Protein AF-G0J786-F1 (afdb_monomer)

Structure (mmCIF, N/CA/C/O backbone):
data_AF-G0J786-F1
#
_entry.id   AF-G0J786-F1
#
loop_
_atom_site.group_PDB
_atom_site.id
_atom_site.type_symbol
_atom_site.label_atom_id
_atom_site.label_alt_id
_atom_site.label_comp_id
_atom_site.label_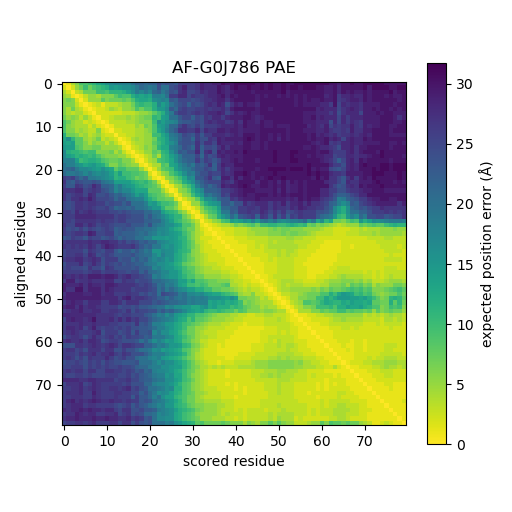asym_id
_atom_site.label_entity_id
_atom_site.label_seq_id
_atom_site.pdbx_PDB_ins_code
_atom_site.Cartn_x
_atom_site.Cartn_y
_atom_site.Cartn_z
_atom_site.occupancy
_atom_site.B_iso_or_equiv
_atom_site.auth_seq_id
_atom_site.auth_comp_id
_atom_site.auth_asym_id
_atom_site.auth_atom_id
_atom_site.pdbx_PDB_model_num
ATOM 1 N N . MET A 1 1 ? 57.863 -29.405 -42.582 1.00 58.69 1 MET A N 1
ATOM 2 C CA . MET A 1 1 ? 56.654 -28.669 -43.023 1.00 58.69 1 MET A CA 1
ATOM 3 C C . MET A 1 1 ? 55.515 -28.710 -41.986 1.00 58.69 1 MET A C 1
ATOM 5 O O . MET A 1 1 ? 54.362 -28.631 -42.373 1.00 58.69 1 MET A O 1
ATOM 9 N N . CYS A 1 2 ? 55.800 -28.765 -40.672 1.00 54.44 2 CYS A N 1
ATOM 10 C CA . CYS A 1 2 ? 54.745 -28.797 -39.637 1.00 54.44 2 CYS A CA 1
ATOM 11 C C . CYS A 1 2 ? 54.757 -27.589 -38.683 1.00 54.44 2 CYS A C 1
ATOM 13 O O . CYS A 1 2 ? 53.844 -27.459 -37.882 1.00 54.44 2 CYS A O 1
ATOM 15 N N . CYS A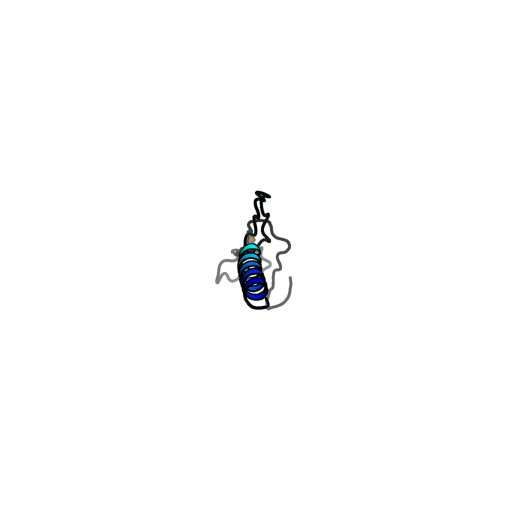 1 3 ? 55.758 -26.701 -38.755 1.00 53.66 3 CYS A N 1
ATOM 16 C CA . CYS A 1 3 ? 55.904 -25.600 -37.791 1.00 53.66 3 CYS A CA 1
ATOM 17 C C . CYS A 1 3 ? 55.177 -24.312 -38.238 1.00 53.66 3 CYS A C 1
ATOM 19 O O . CYS A 1 3 ? 54.459 -23.705 -37.453 1.00 53.66 3 CYS A O 1
ATOM 21 N N . GLU A 1 4 ? 55.256 -23.937 -39.523 1.00 55.97 4 GLU A N 1
ATOM 22 C CA . GLU A 1 4 ? 54.607 -22.714 -40.036 1.00 55.97 4 GLU A CA 1
ATOM 23 C C . GLU A 1 4 ? 53.075 -22.802 -40.083 1.00 55.97 4 GLU A C 1
ATOM 25 O O . GLU A 1 4 ? 52.393 -21.807 -39.841 1.00 55.97 4 GLU A O 1
ATOM 30 N N . SER A 1 5 ? 52.522 -23.990 -40.369 1.00 52.69 5 SER A N 1
ATOM 31 C CA . SER A 1 5 ? 51.067 -24.188 -40.422 1.00 52.69 5 SER A CA 1
ATOM 32 C C . SER A 1 5 ? 50.442 -24.042 -39.034 1.00 52.69 5 SER A C 1
ATOM 34 O O . SER A 1 5 ? 49.444 -23.344 -38.885 1.00 52.69 5 SER A O 1
ATOM 36 N N . VAL A 1 6 ? 51.069 -24.609 -37.998 1.00 60.72 6 VAL A N 1
ATOM 37 C CA . VAL A 1 6 ? 50.588 -24.498 -36.613 1.00 60.72 6 VAL A CA 1
ATOM 38 C C . VAL A 1 6 ? 50.706 -23.056 -36.120 1.00 60.72 6 VAL A C 1
ATOM 40 O O . VAL A 1 6 ? 49.763 -22.553 -35.523 1.00 60.72 6 VAL A O 1
ATOM 43 N N . LEU A 1 7 ? 51.791 -22.347 -36.456 1.00 57.56 7 LEU A N 1
ATOM 44 C CA . LEU A 1 7 ? 51.968 -20.941 -36.079 1.00 57.56 7 LEU A CA 1
ATOM 45 C C . LEU A 1 7 ? 50.923 -20.024 -36.740 1.00 57.56 7 LEU A C 1
ATOM 47 O O . LEU A 1 7 ? 50.356 -19.168 -36.067 1.00 57.56 7 LEU A O 1
ATOM 51 N N . LYS A 1 8 ? 50.586 -20.247 -38.020 1.00 61.50 8 LYS A N 1
ATOM 52 C CA . LYS A 1 8 ? 49.489 -19.529 -38.697 1.00 61.50 8 LYS A CA 1
ATOM 53 C C . LYS A 1 8 ? 48.123 -19.830 -38.087 1.00 61.50 8 LYS A C 1
ATOM 55 O O . LYS A 1 8 ? 47.343 -18.904 -37.912 1.00 61.50 8 LYS A O 1
ATOM 60 N N . HIS A 1 9 ? 47.835 -21.088 -37.754 1.00 59.34 9 HIS A N 1
ATOM 61 C CA . HIS A 1 9 ? 46.549 -21.464 -37.162 1.00 59.34 9 HIS A CA 1
ATOM 62 C C . HIS A 1 9 ? 46.410 -20.965 -35.722 1.00 59.34 9 HIS A C 1
ATOM 64 O O . HIS A 1 9 ? 45.324 -20.538 -35.360 1.00 59.34 9 HIS A O 1
ATOM 70 N N . VAL A 1 10 ? 47.493 -20.939 -34.934 1.00 62.09 10 VAL A N 1
ATOM 71 C CA . VAL A 1 10 ? 47.518 -20.370 -33.573 1.00 62.09 10 VAL A CA 1
ATOM 72 C C . VAL A 1 10 ? 47.334 -18.849 -33.608 1.00 62.09 10 VAL A C 1
ATOM 74 O O . VAL A 1 10 ? 46.555 -18.324 -32.817 1.00 62.09 10 VAL A O 1
ATOM 77 N N . LEU A 1 11 ? 47.969 -18.152 -34.559 1.00 60.66 11 LEU A N 1
ATOM 78 C CA . LEU A 1 11 ? 47.785 -16.707 -34.758 1.00 60.66 11 LEU A CA 1
ATOM 79 C C . LEU A 1 11 ? 46.391 -16.362 -35.316 1.00 60.66 11 LEU A C 1
ATOM 81 O O . LEU A 1 11 ? 45.805 -15.353 -34.927 1.00 60.66 11 LEU A O 1
ATOM 85 N N . LEU A 1 12 ? 45.831 -17.214 -36.184 1.00 59.25 12 LEU A N 1
ATOM 86 C CA . LEU A 1 12 ? 44.449 -17.096 -36.664 1.00 59.25 12 LEU A CA 1
ATOM 87 C C . LEU A 1 12 ? 43.450 -17.343 -35.528 1.00 59.25 12 LEU A C 1
ATOM 89 O O . LEU A 1 12 ? 42.519 -16.563 -35.377 1.00 59.25 12 LEU A O 1
ATOM 93 N N . PHE A 1 13 ? 43.661 -18.357 -34.684 1.00 60.81 13 PHE A N 1
ATOM 94 C CA . PHE A 1 13 ? 42.795 -18.633 -33.533 1.00 60.81 13 PHE A CA 1
ATOM 95 C C . PHE A 1 13 ? 42.855 -17.521 -32.483 1.00 60.81 13 PHE A C 1
ATOM 97 O O . PHE A 1 13 ? 41.813 -17.141 -31.953 1.00 60.81 13 PHE A O 1
ATOM 104 N N . SER A 1 14 ? 44.039 -16.955 -32.208 1.00 62.28 14 SER A N 1
ATOM 105 C CA . SER A 1 14 ? 44.152 -15.810 -31.299 1.00 62.28 14 SER A CA 1
ATOM 106 C C . SER A 1 14 ? 43.448 -14.579 -31.863 1.00 62.28 14 SER A C 1
ATOM 108 O O . SER A 1 14 ? 42.741 -13.908 -31.125 1.00 62.28 14 SER A O 1
ATOM 110 N N . ALA A 1 15 ? 43.565 -14.311 -33.169 1.00 59.84 15 ALA A N 1
ATOM 111 C CA . ALA A 1 15 ? 42.860 -13.201 -33.811 1.00 59.84 15 ALA A CA 1
ATOM 112 C C . ALA A 1 15 ? 41.332 -13.398 -33.815 1.00 59.84 15 ALA A C 1
ATOM 114 O O . ALA A 1 15 ? 40.597 -12.445 -33.574 1.00 59.84 15 ALA A O 1
ATOM 115 N N . ILE A 1 16 ? 40.850 -14.630 -34.015 1.00 60.75 16 ILE A N 1
ATOM 116 C CA . ILE A 1 16 ? 39.417 -14.968 -33.984 1.00 60.75 16 ILE A CA 1
ATOM 117 C C . ILE A 1 16 ? 38.845 -14.841 -32.560 1.00 60.75 16 ILE A C 1
ATOM 119 O O . ILE A 1 16 ? 37.724 -14.367 -32.407 1.00 60.75 16 ILE A O 1
ATOM 123 N N . LEU A 1 17 ? 39.623 -15.169 -31.519 1.00 55.88 17 LEU A N 1
ATOM 124 C CA . LEU A 1 17 ? 39.216 -15.008 -30.115 1.00 55.88 17 LEU A CA 1
ATOM 125 C C . LEU A 1 17 ? 39.072 -13.527 -29.701 1.00 55.88 17 LEU A C 1
ATOM 127 O O . LEU A 1 17 ? 38.225 -13.207 -28.8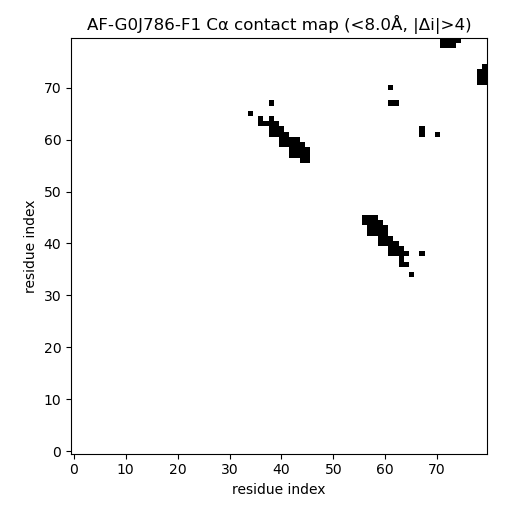70 1.00 55.88 17 LEU A O 1
ATOM 131 N N . PHE A 1 18 ? 39.858 -12.624 -30.300 1.00 57.06 18 PHE A N 1
ATOM 132 C CA . PHE A 1 18 ? 39.743 -11.173 -30.084 1.00 57.06 18 PHE A CA 1
ATOM 133 C C . PHE A 1 18 ? 38.581 -10.528 -30.862 1.00 57.06 18 PHE A C 1
ATOM 135 O O . PHE A 1 18 ? 38.088 -9.484 -30.446 1.00 57.06 18 PHE A O 1
ATOM 142 N N . ILE A 1 19 ? 38.123 -11.133 -31.964 1.00 58.88 19 ILE A N 1
ATOM 143 C CA . ILE A 1 19 ? 37.098 -10.549 -32.854 1.00 58.88 19 ILE A CA 1
ATOM 144 C C . ILE A 1 19 ? 35.660 -10.825 -32.376 1.00 58.88 19 ILE A C 1
ATOM 146 O O . ILE A 1 19 ? 34.730 -10.150 -32.806 1.00 58.88 19 ILE A O 1
ATOM 150 N N . SER A 1 20 ? 35.447 -11.746 -31.435 1.00 58.50 20 SER A N 1
ATOM 151 C CA . SER A 1 20 ? 34.114 -12.033 -30.874 1.00 58.50 20 SER A CA 1
ATOM 152 C C . SER A 1 20 ? 33.661 -11.106 -29.732 1.00 58.50 20 SER A C 1
ATOM 154 O O . SER A 1 20 ? 32.589 -11.325 -29.175 1.00 58.50 20 SER A O 1
ATOM 156 N N . ILE A 1 21 ? 34.420 -10.059 -29.390 1.00 63.72 21 ILE A N 1
ATOM 157 C CA . ILE A 1 21 ? 33.954 -8.978 -28.502 1.00 63.72 21 ILE A CA 1
ATOM 158 C C . ILE A 1 21 ? 34.056 -7.655 -29.263 1.00 63.72 21 ILE A C 1
ATOM 160 O O . ILE A 1 21 ? 34.909 -6.812 -29.019 1.00 63.72 21 ILE A O 1
ATOM 164 N N . SER A 1 22 ? 33.161 -7.485 -30.227 1.00 61.56 22 SER A N 1
ATOM 165 C CA . SER A 1 22 ? 32.614 -6.166 -30.519 1.00 61.56 22 SER A CA 1
ATOM 166 C C . SER A 1 22 ? 31.123 -6.357 -30.715 1.00 61.56 22 SER A C 1
ATOM 168 O O . SER A 1 22 ? 30.646 -6.700 -31.793 1.00 61.56 22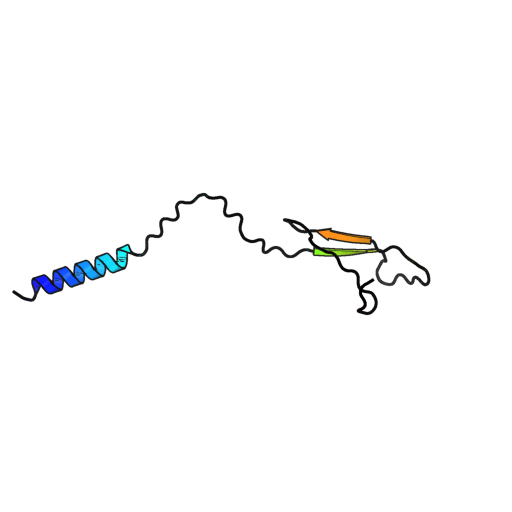 SER A O 1
ATOM 170 N N . CYS A 1 23 ? 30.402 -6.239 -29.607 1.00 61.91 23 CYS A N 1
ATOM 171 C CA . CYS A 1 23 ? 28.965 -6.073 -29.629 1.00 61.91 23 CYS A CA 1
ATOM 172 C C . CYS A 1 23 ? 28.728 -4.623 -30.055 1.00 61.91 23 CYS A C 1
ATOM 174 O O . CYS A 1 23 ? 28.721 -3.724 -29.218 1.00 61.91 23 CYS A O 1
ATOM 176 N N . GLU A 1 24 ? 28.635 -4.367 -31.356 1.00 69.56 24 GLU A N 1
ATOM 177 C CA . GLU A 1 24 ? 28.043 -3.113 -31.810 1.00 69.56 24 GLU A CA 1
ATOM 178 C C . GLU A 1 24 ? 26.530 -3.235 -31.618 1.00 69.56 24 GLU A C 1
ATOM 180 O O . GLU A 1 24 ? 25.801 -3.645 -32.516 1.00 69.56 24 GLU A O 1
ATOM 185 N N . GLU A 1 25 ? 26.056 -2.910 -30.416 1.00 60.22 25 GLU A N 1
ATOM 186 C CA . GLU A 1 25 ? 24.671 -2.481 -30.246 1.00 60.22 25 GLU A CA 1
ATOM 187 C C . GLU A 1 25 ? 24.605 -0.977 -30.515 1.00 60.22 25 GLU A C 1
ATOM 189 O O . GLU A 1 25 ? 24.526 -0.161 -29.600 1.00 60.22 25 GLU A O 1
ATOM 194 N N . ASP A 1 26 ? 24.654 -0.600 -31.794 1.00 67.25 26 ASP A N 1
ATOM 195 C CA . ASP A 1 26 ? 24.085 0.679 -32.219 1.00 67.25 26 ASP A CA 1
ATOM 196 C C . ASP A 1 26 ? 22.588 0.472 -32.433 1.00 67.25 26 ASP A C 1
ATOM 198 O O . ASP A 1 26 ? 22.085 0.242 -33.535 1.00 67.25 26 ASP A O 1
ATOM 202 N N . SER A 1 27 ? 21.869 0.456 -31.319 1.00 59.12 27 SER A N 1
ATOM 203 C CA . SER A 1 27 ? 20.422 0.505 -31.326 1.00 59.12 27 SER A CA 1
ATOM 204 C C . SER A 1 27 ? 20.007 1.597 -30.362 1.00 59.12 27 SER A C 1
ATOM 206 O O . SER A 1 27 ? 19.714 1.359 -29.195 1.00 59.12 27 SER A O 1
ATOM 208 N N . SER A 1 28 ? 19.955 2.828 -30.867 1.00 68.06 28 SER A N 1
ATOM 209 C CA . SER A 1 28 ? 19.167 3.902 -30.257 1.00 68.06 28 SER A CA 1
ATOM 210 C C . SER A 1 28 ? 17.662 3.620 -30.408 1.00 68.06 28 SER A C 1
ATOM 212 O O . SER A 1 28 ? 16.875 4.458 -30.841 1.00 68.06 28 SER A O 1
ATOM 214 N N . VAL A 1 29 ? 17.237 2.410 -30.045 1.00 69.94 29 VAL A N 1
ATOM 215 C CA . VAL A 1 29 ? 15.869 2.159 -29.613 1.00 69.94 29 VAL A CA 1
ATOM 216 C C . VAL A 1 29 ? 15.766 2.832 -28.247 1.00 69.94 29 VAL A C 1
ATOM 218 O O . VAL A 1 29 ? 16.642 2.604 -27.409 1.00 69.94 29 VAL A O 1
ATOM 221 N N . PRO A 1 30 ? 14.758 3.683 -27.983 1.00 62.44 30 PRO A N 1
ATOM 222 C CA . PRO A 1 30 ? 14.492 4.099 -26.619 1.00 62.44 30 PRO A CA 1
ATOM 223 C C . PRO A 1 30 ? 14.234 2.816 -25.840 1.00 62.44 30 PRO A C 1
ATOM 225 O O . PRO A 1 30 ? 13.208 2.162 -26.024 1.00 62.44 30 PRO A O 1
ATOM 228 N N . ILE A 1 31 ? 15.211 2.412 -25.032 1.00 61.75 31 ILE A N 1
ATOM 229 C CA . ILE A 1 31 ? 15.037 1.328 -24.087 1.00 61.75 31 ILE A CA 1
ATOM 230 C C . ILE A 1 31 ? 13.991 1.875 -23.126 1.00 61.75 31 ILE A C 1
ATOM 232 O O . ILE A 1 31 ? 14.307 2.646 -22.221 1.00 61.75 31 ILE A O 1
ATOM 236 N N . VAL A 1 32 ? 12.720 1.554 -23.371 1.00 67.06 32 VAL A N 1
ATOM 237 C CA . VAL A 1 32 ? 11.704 1.616 -22.330 1.00 67.06 32 VAL A CA 1
ATOM 238 C C . VAL A 1 32 ? 12.151 0.542 -21.354 1.00 67.06 32 VAL A C 1
ATOM 240 O O . VAL A 1 32 ? 11.846 -0.638 -21.519 1.00 67.06 32 VAL A O 1
ATOM 243 N N . GLY A 1 33 ? 13.044 0.936 -20.447 1.00 74.44 33 GLY A N 1
ATOM 244 C CA . GLY A 1 33 ? 13.554 0.064 -19.410 1.00 74.44 33 GLY A CA 1
ATOM 245 C C . GLY A 1 33 ? 12.372 -0.482 -18.629 1.00 74.44 33 GLY A C 1
ATOM 246 O O . GLY A 1 33 ? 11.351 0.193 -18.486 1.00 74.44 33 GLY A O 1
ATOM 247 N N . LEU A 1 34 ? 12.504 -1.716 -18.148 1.00 84.31 34 LEU A N 1
ATOM 248 C CA . LEU A 1 34 ? 11.581 -2.221 -17.144 1.00 84.31 34 LEU A CA 1
ATOM 249 C C . LEU A 1 34 ? 11.535 -1.201 -16.002 1.00 84.31 34 LEU A C 1
ATOM 251 O O . LEU A 1 34 ? 12.587 -0.750 -15.548 1.00 84.31 34 LEU A O 1
ATOM 255 N N . ASP A 1 35 ? 10.335 -0.837 -15.567 1.00 90.62 35 ASP A N 1
ATOM 256 C CA . ASP A 1 35 ? 10.189 0.071 -14.440 1.00 90.62 35 ASP A CA 1
ATOM 257 C C . ASP A 1 35 ? 10.720 -0.574 -13.168 1.00 90.62 35 ASP A C 1
ATOM 259 O O . ASP A 1 35 ? 10.430 -1.738 -12.888 1.00 90.62 35 ASP A O 1
ATOM 263 N N . GLN A 1 36 ? 11.541 0.166 -12.437 1.00 92.88 36 GLN A N 1
ATOM 264 C CA . GLN A 1 36 ? 12.181 -0.266 -11.193 1.00 92.88 36 GLN A CA 1
ATOM 265 C C . GLN A 1 36 ? 11.948 0.741 -10.063 1.00 92.88 36 GLN A C 1
ATOM 267 O O . GLN A 1 36 ? 12.516 0.587 -8.979 1.00 92.88 36 GLN A O 1
ATOM 272 N N . THR A 1 37 ? 11.173 1.794 -10.312 1.00 95.06 37 THR A N 1
ATOM 273 C CA . THR A 1 37 ? 10.799 2.736 -9.262 1.00 95.06 37 THR A CA 1
ATOM 274 C C . THR A 1 37 ? 9.677 2.103 -8.454 1.00 95.06 37 THR A C 1
ATOM 276 O O . THR A 1 37 ? 8.750 1.530 -9.012 1.00 95.06 37 THR A O 1
ATOM 279 N N . ASN A 1 38 ? 9.790 2.149 -7.130 1.00 96.19 38 ASN A N 1
ATOM 280 C CA . ASN A 1 38 ? 8.712 1.682 -6.273 1.00 96.19 38 ASN A CA 1
ATOM 281 C C . ASN A 1 38 ? 7.699 2.814 -6.066 1.00 96.19 38 ASN A C 1
ATOM 283 O O . ASN A 1 38 ? 8.125 3.963 -5.889 1.00 96.19 38 ASN A O 1
ATOM 287 N N . PRO A 1 39 ? 6.404 2.488 -5.948 1.00 97.56 39 PRO A N 1
ATOM 288 C CA . PRO A 1 39 ? 5.399 3.467 -5.586 1.00 97.56 39 PRO A CA 1
ATOM 289 C C . PRO A 1 39 ? 5.635 3.980 -4.162 1.00 97.56 39 PRO A C 1
ATOM 291 O O . PRO A 1 39 ? 6.130 3.263 -3.284 1.00 97.56 39 PRO A O 1
ATOM 294 N N . ILE A 1 40 ? 5.240 5.225 -3.924 1.00 97.62 40 ILE A N 1
ATOM 295 C CA . ILE A 1 40 ? 5.254 5.867 -2.608 1.00 97.62 40 ILE A CA 1
ATOM 296 C C . ILE A 1 40 ? 3.807 6.098 -2.179 1.00 97.62 40 ILE A C 1
ATOM 298 O O . ILE A 1 40 ? 2.961 6.439 -3.006 1.00 97.62 40 ILE A O 1
ATOM 302 N N . ILE A 1 41 ? 3.527 5.907 -0.889 1.00 97.50 41 ILE A N 1
ATOM 303 C CA . ILE A 1 41 ? 2.199 6.077 -0.299 1.00 97.50 41 ILE A CA 1
ATOM 304 C C . ILE A 1 41 ? 2.286 6.813 1.039 1.00 97.50 41 ILE A C 1
ATOM 306 O O . ILE A 1 41 ? 3.178 6.537 1.846 1.00 97.50 41 ILE A O 1
ATOM 310 N N . GLU A 1 42 ? 1.343 7.719 1.277 1.00 96.38 42 GLU A N 1
ATOM 311 C CA . GLU A 1 42 ? 1.209 8.473 2.521 1.00 96.38 42 GLU A CA 1
ATOM 312 C C . GLU A 1 42 ? -0.264 8.573 2.944 1.00 96.38 42 GLU A C 1
ATOM 314 O O . GLU A 1 42 ? -1.146 8.811 2.118 1.00 96.38 42 GLU A O 1
ATOM 319 N N . ILE A 1 43 ? -0.529 8.386 4.241 1.00 95.44 43 ILE A N 1
ATOM 320 C CA . ILE A 1 43 ? -1.833 8.673 4.851 1.00 95.44 43 ILE A CA 1
ATOM 321 C C . ILE A 1 43 ? -1.809 10.135 5.295 1.00 95.44 43 ILE A C 1
ATOM 323 O O . ILE A 1 43 ? -1.029 10.496 6.175 1.00 95.44 43 ILE A O 1
ATOM 327 N N . ILE A 1 44 ? -2.658 10.954 4.680 1.00 96.25 44 ILE A N 1
ATOM 328 C CA . ILE A 1 44 ? -2.808 12.381 4.981 1.00 96.25 44 ILE A CA 1
ATOM 329 C C . ILE A 1 44 ? -3.776 12.574 6.154 1.00 96.25 44 ILE A C 1
ATOM 331 O O . ILE A 1 44 ? -3.512 13.383 7.041 1.00 96.25 44 ILE A O 1
ATOM 335 N N . GLU A 1 45 ? -4.862 11.794 6.179 1.00 94.31 45 GLU A N 1
ATOM 336 C CA . GLU A 1 45 ? -5.837 11.761 7.272 1.00 94.31 45 GLU A CA 1
ATOM 337 C C . GLU A 1 45 ? -6.252 10.316 7.598 1.00 94.31 45 GLU A C 1
ATOM 339 O O . GLU A 1 45 ? -6.404 9.505 6.677 1.00 94.31 45 GLU A O 1
ATOM 344 N N . PRO A 1 46 ? -6.470 9.978 8.880 1.00 93.12 46 PRO A N 1
ATOM 345 C CA . PRO A 1 46 ? -6.372 10.854 10.051 1.00 93.12 46 PRO A CA 1
ATOM 346 C C . PRO A 1 46 ? -4.921 11.187 10.418 1.00 93.12 46 PRO A C 1
ATOM 348 O O . PRO A 1 46 ? -3.988 10.449 10.081 1.00 93.12 46 PRO A O 1
ATOM 351 N N . LEU A 1 47 ? -4.724 12.293 11.138 1.00 91.88 47 LEU A N 1
ATOM 352 C CA . LEU A 1 47 ? -3.397 12.622 11.648 1.00 91.88 47 LEU A CA 1
ATOM 353 C C . LEU A 1 47 ? -2.980 11.613 12.720 1.00 91.88 47 LEU A C 1
ATOM 355 O O . LEU A 1 47 ? -3.794 11.022 13.433 1.00 91.88 47 LEU A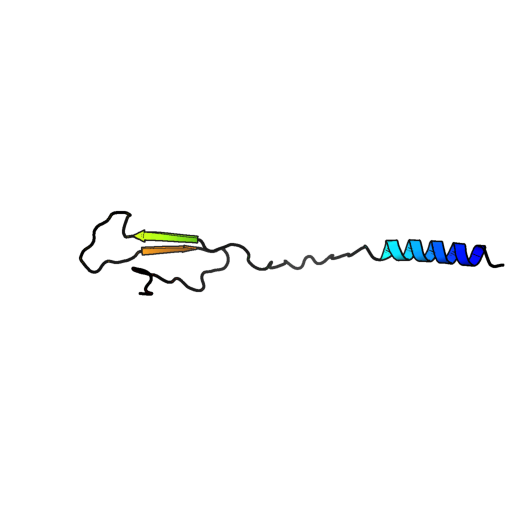 O 1
ATOM 359 N N . LYS A 1 48 ? -1.667 11.433 12.872 1.00 87.69 48 LYS A N 1
ATOM 360 C CA . LYS A 1 48 ? -1.130 10.597 13.943 1.00 87.69 48 LYS A CA 1
ATOM 361 C C . LYS A 1 48 ? -1.684 11.062 15.298 1.00 87.69 48 LYS A C 1
ATOM 363 O O . LYS A 1 48 ? -1.633 12.247 15.605 1.00 87.69 48 LYS A O 1
ATOM 368 N N . GLU A 1 49 ? -2.141 10.099 16.104 1.00 83.88 49 GLU A N 1
ATOM 369 C CA . GLU A 1 49 ? -2.717 10.304 17.448 1.00 83.88 49 GLU A CA 1
ATOM 370 C C . GLU A 1 49 ? -4.088 11.002 17.478 1.00 83.88 49 GLU A C 1
ATOM 372 O O . GLU A 1 49 ? -4.603 11.291 18.560 1.00 83.88 49 GLU A O 1
ATOM 377 N N . GLU A 1 50 ? -4.731 11.204 16.327 1.00 85.31 50 GLU A N 1
ATOM 378 C CA . GLU A 1 50 ? -6.138 11.585 16.281 1.00 85.31 50 GLU A CA 1
ATOM 379 C C . GLU A 1 50 ? -7.009 10.414 16.764 1.00 85.31 50 GLU A C 1
ATOM 381 O O . GLU A 1 50 ? -6.957 9.303 16.234 1.00 85.31 50 GLU A O 1
ATOM 386 N N . ILE A 1 51 ? -7.774 10.647 17.833 1.00 79.00 51 ILE A N 1
ATOM 387 C CA . ILE A 1 51 ? -8.675 9.643 18.401 1.00 79.00 51 ILE A CA 1
ATOM 388 C C . ILE A 1 51 ? -10.056 9.862 17.803 1.00 79.00 51 ILE A C 1
ATOM 390 O O . ILE A 1 51 ? -10.735 10.826 18.159 1.00 79.00 51 ILE A O 1
ATOM 394 N N . THR A 1 52 ? -10.499 8.917 16.979 1.00 81.12 52 THR A N 1
ATOM 395 C CA . THR A 1 52 ? -11.846 8.938 16.408 1.00 81.12 52 THR A CA 1
ATOM 396 C C . THR A 1 52 ? -12.620 7.705 16.852 1.00 81.12 52 THR A C 1
ATOM 398 O O . THR A 1 52 ? -12.181 6.573 16.664 1.00 81.12 52 THR A O 1
ATOM 401 N N . SER A 1 53 ? -13.772 7.921 17.488 1.00 82.75 53 SER A N 1
ATOM 402 C CA . SER A 1 53 ? -14.686 6.858 17.940 1.00 82.75 53 SER A CA 1
ATOM 403 C C . SER A 1 53 ? -15.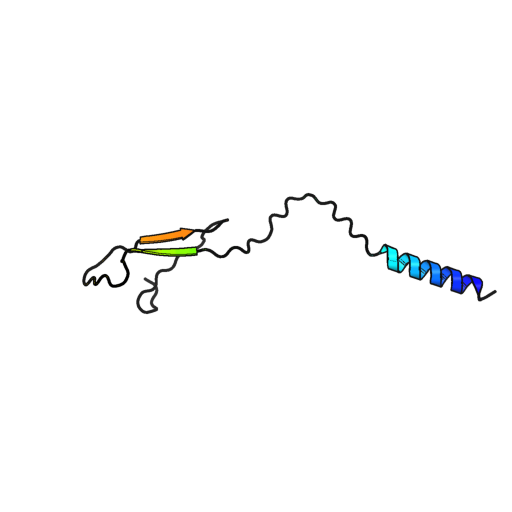878 6.643 17.002 1.00 82.75 53 SER A C 1
ATOM 405 O O . SER A 1 53 ? -16.761 5.841 17.298 1.00 82.75 53 SER A O 1
ATOM 407 N N . GLU A 1 54 ? -15.926 7.388 15.901 1.00 86.44 54 GLU A N 1
ATOM 408 C CA . GLU A 1 54 ? -16.996 7.376 14.905 1.00 86.44 54 GLU A CA 1
ATOM 409 C C . GLU A 1 54 ? -16.447 6.920 13.545 1.00 86.44 54 GLU A C 1
ATOM 411 O O . GLU A 1 54 ? -15.249 6.695 13.388 1.00 86.44 54 GLU A O 1
ATOM 416 N N . THR A 1 55 ? -17.315 6.754 12.547 1.00 89.81 55 THR A N 1
ATOM 417 C CA . THR A 1 55 ? -16.866 6.541 11.164 1.00 89.81 55 THR A CA 1
ATOM 418 C C . THR A 1 55 ? -16.108 7.769 10.673 1.00 89.81 55 THR A C 1
ATOM 420 O O . THR A 1 55 ? -16.619 8.881 10.798 1.00 89.81 55 THR A O 1
ATOM 423 N N . PHE A 1 56 ? -14.934 7.564 10.085 1.00 90.31 56 PHE A N 1
ATOM 424 C CA . PHE A 1 56 ? -14.077 8.632 9.579 1.00 90.31 56 PHE A CA 1
ATOM 425 C C . PHE A 1 56 ? -13.657 8.369 8.136 1.00 90.31 56 PHE A C 1
ATOM 427 O O . PHE A 1 56 ? -13.725 7.239 7.649 1.00 90.31 56 PHE A O 1
ATOM 434 N N . GLU A 1 57 ? -13.254 9.435 7.457 1.00 91.94 57 GLU A N 1
ATOM 435 C CA . GLU A 1 57 ? -12.685 9.370 6.117 1.00 91.94 57 GLU A CA 1
ATOM 436 C C . GLU A 1 57 ? -11.173 9.148 6.212 1.00 91.94 57 GLU A C 1
ATOM 438 O O . GLU A 1 57 ? -10.512 9.684 7.100 1.00 91.94 57 GLU A O 1
ATOM 443 N N . VAL A 1 58 ? -10.634 8.332 5.305 1.00 94.19 58 VAL A N 1
ATOM 444 C CA . VAL A 1 58 ? -9.191 8.118 5.178 1.00 94.19 58 VAL A CA 1
ATOM 445 C C . VAL A 1 58 ? -8.743 8.756 3.878 1.00 94.19 58 VAL A C 1
ATOM 447 O O . VAL A 1 58 ? -9.180 8.340 2.802 1.00 94.19 58 VAL A O 1
ATOM 450 N N . LEU A 1 59 ? -7.851 9.737 3.979 1.00 95.88 59 LEU A N 1
ATOM 451 C CA . LEU A 1 59 ? -7.249 10.382 2.821 1.00 95.88 59 LEU A CA 1
ATOM 452 C C . LEU A 1 59 ? -5.840 9.835 2.608 1.00 95.88 59 LEU A C 1
ATOM 454 O O . LEU A 1 59 ? -4.989 9.921 3.492 1.00 95.88 59 LEU A O 1
ATOM 458 N N . VAL A 1 60 ? -5.597 9.285 1.419 1.00 96.81 60 VAL A N 1
ATOM 459 C CA . VAL A 1 60 ? -4.318 8.686 1.027 1.00 96.81 60 VAL A CA 1
ATOM 460 C C . VAL A 1 60 ? -3.831 9.318 -0.263 1.00 96.81 60 VAL A C 1
ATOM 462 O O . VAL A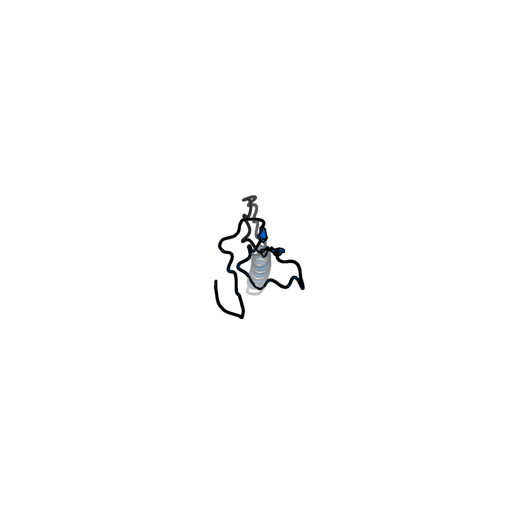 1 60 ? -4.600 9.460 -1.216 1.00 96.81 60 VAL A O 1
ATOM 465 N N . GLU A 1 61 ? -2.541 9.624 -0.318 1.00 97.19 61 GLU A N 1
ATOM 466 C CA . GLU A 1 61 ? -1.856 10.008 -1.546 1.00 97.19 61 GLU A CA 1
ATOM 467 C C . GLU A 1 61 ? -0.874 8.902 -1.946 1.00 97.19 61 GLU A C 1
ATOM 469 O O . GLU A 1 61 ? -0.015 8.497 -1.163 1.00 97.19 61 GLU A O 1
ATOM 474 N N . ALA A 1 62 ? -1.026 8.381 -3.165 1.00 97.94 62 ALA A N 1
ATOM 475 C CA . ALA A 1 62 ? -0.140 7.376 -3.741 1.00 97.94 62 ALA A CA 1
ATOM 476 C C . ALA A 1 62 ? 0.392 7.875 -5.085 1.00 97.94 62 ALA A C 1
ATOM 478 O O . ALA A 1 62 ? -0.368 8.406 -5.899 1.00 97.94 62 ALA A O 1
ATOM 479 N N . SER A 1 63 ? 1.690 7.704 -5.323 1.00 97.50 63 SER A N 1
ATOM 480 C CA . SER A 1 63 ? 2.346 8.178 -6.542 1.00 97.50 63 SER A CA 1
ATOM 481 C C . SER A 1 63 ? 3.418 7.213 -7.031 1.00 97.50 63 SER A C 1
ATOM 483 O O . SER A 1 63 ? 4.058 6.515 -6.244 1.00 97.50 63 SER A O 1
ATOM 485 N N . ASP A 1 64 ? 3.582 7.183 -8.349 1.00 97.94 64 ASP A N 1
ATOM 486 C CA . ASP A 1 64 ? 4.563 6.386 -9.079 1.00 97.94 64 ASP A CA 1
ATOM 487 C C . ASP A 1 64 ? 4.851 7.063 -10.437 1.00 97.94 64 ASP A C 1
ATOM 489 O O . ASP A 1 64 ? 4.067 7.906 -10.890 1.00 97.94 64 ASP A O 1
ATOM 493 N N . ASN A 1 65 ? 5.981 6.756 -11.076 1.00 95.69 65 ASN A N 1
ATOM 494 C CA . ASN A 1 65 ? 6.399 7.339 -12.358 1.00 95.69 65 ASN A CA 1
ATOM 495 C C . ASN A 1 65 ? 5.654 6.765 -13.571 1.00 95.69 65 ASN A C 1
ATOM 497 O O . ASN A 1 65 ? 5.560 7.465 -14.584 1.00 95.69 65 ASN A O 1
ATOM 501 N N . ILE A 1 66 ? 5.159 5.527 -13.508 1.00 94.38 66 ILE A N 1
ATOM 502 C CA . ILE A 1 66 ? 4.351 4.925 -14.579 1.00 94.38 66 ILE A CA 1
ATOM 503 C C . ILE A 1 66 ? 2.890 4.854 -14.164 1.00 94.38 66 ILE A C 1
ATOM 505 O O . ILE A 1 66 ? 2.010 5.203 -14.959 1.00 94.38 66 ILE A O 1
ATOM 509 N N . GLY A 1 67 ? 2.619 4.435 -12.931 1.00 93.19 67 GLY A N 1
ATOM 510 C CA . GLY A 1 67 ? 1.260 4.415 -12.413 1.00 93.19 67 GLY A CA 1
ATOM 511 C C . GLY A 1 67 ? 1.055 3.469 -11.242 1.00 93.19 67 GLY A C 1
ATOM 512 O O . GLY A 1 67 ? 1.902 2.658 -10.893 1.00 93.19 67 GLY A O 1
ATOM 513 N N . ILE A 1 68 ? -0.131 3.571 -10.648 1.00 97.00 68 ILE A N 1
ATOM 514 C CA . ILE A 1 68 ? -0.544 2.760 -9.505 1.00 97.00 68 ILE A CA 1
ATOM 515 C C . ILE A 1 68 ? -1.594 1.754 -9.965 1.00 97.00 68 ILE A C 1
ATOM 517 O O . ILE A 1 68 ? -2.643 2.137 -10.480 1.00 97.00 68 ILE A O 1
ATOM 521 N N . GLU A 1 69 ? -1.328 0.465 -9.758 1.00 96.62 69 GLU A N 1
ATOM 522 C CA . GLU A 1 69 ? -2.289 -0.600 -10.068 1.00 96.62 69 GLU A CA 1
ATOM 523 C C . GLU A 1 69 ? -3.353 -0.748 -8.972 1.00 96.62 69 GLU A C 1
ATOM 525 O O . GLU A 1 69 ? -4.538 -0.914 -9.266 1.00 96.62 69 GLU A O 1
ATOM 530 N N . LYS A 1 70 ? -2.940 -0.691 -7.699 1.00 96.50 70 LYS A N 1
ATOM 531 C CA . LYS A 1 70 ? -3.817 -0.932 -6.552 1.00 96.50 70 LYS A CA 1
ATOM 532 C C . LYS A 1 70 ? -3.330 -0.208 -5.300 1.00 96.50 70 LYS A C 1
ATOM 534 O O . LYS A 1 70 ? -2.132 -0.149 -5.040 1.00 96.50 70 LYS A O 1
ATOM 539 N N . VAL A 1 71 ? -4.283 0.259 -4.498 1.00 96.56 71 VAL A N 1
ATOM 540 C CA . VAL A 1 71 ? -4.082 0.662 -3.102 1.00 96.56 71 VAL A CA 1
ATOM 541 C C . VAL A 1 71 ? -4.999 -0.197 -2.235 1.00 96.56 7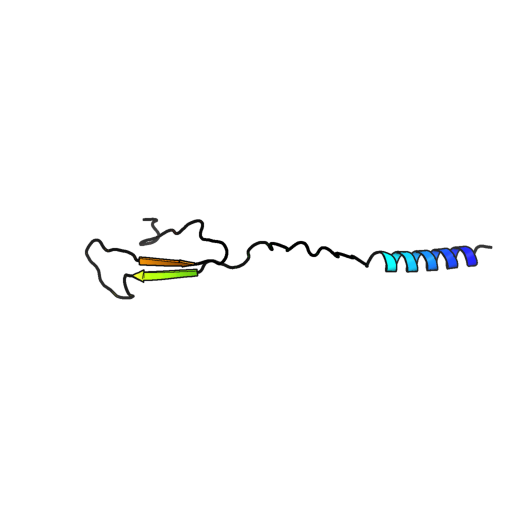1 VAL A C 1
ATOM 543 O O . VAL A 1 71 ? -6.168 -0.388 -2.568 1.00 96.56 71 VAL A O 1
ATOM 546 N N . GLU A 1 72 ? -4.462 -0.743 -1.148 1.00 97.12 72 GLU A N 1
ATOM 547 C CA . GLU A 1 72 ? -5.199 -1.536 -0.164 1.00 97.12 72 GLU A CA 1
ATOM 548 C C . GLU A 1 72 ? -5.061 -0.883 1.209 1.00 97.12 72 GLU A C 1
ATOM 550 O O . GLU A 1 72 ? -3.953 -0.571 1.648 1.00 97.12 72 GLU A O 1
ATOM 555 N N . LEU A 1 73 ? -6.188 -0.686 1.886 1.00 95.62 73 LEU A N 1
ATOM 556 C CA . LEU A 1 73 ? -6.235 -0.165 3.244 1.00 95.62 73 LEU A CA 1
ATOM 557 C C . LEU A 1 73 ? -6.445 -1.323 4.212 1.00 95.62 73 LEU A C 1
ATOM 559 O O . LEU A 1 73 ? -7.299 -2.181 3.995 1.00 95.62 73 LEU A O 1
ATOM 563 N N . PHE A 1 74 ? -5.662 -1.339 5.286 1.00 95.88 74 PHE A N 1
ATOM 564 C CA . PHE A 1 74 ? -5.777 -2.340 6.335 1.00 95.88 74 PHE A CA 1
ATOM 565 C C . PHE A 1 74 ? -6.011 -1.665 7.679 1.00 95.88 74 PHE A C 1
ATOM 567 O O . PHE A 1 74 ? -5.260 -0.767 8.061 1.00 95.88 74 PHE A O 1
ATOM 574 N N . LEU A 1 75 ? -7.003 -2.153 8.419 1.00 92.19 75 LEU A N 1
ATOM 575 C CA . LEU A 1 75 ? -7.232 -1.810 9.819 1.00 92.19 75 LEU A CA 1
ATOM 576 C C . LEU A 1 75 ? -7.040 -3.075 10.655 1.00 92.19 75 LEU A C 1
ATOM 578 O O . LEU A 1 75 ? -7.645 -4.102 10.360 1.00 92.19 75 LEU A O 1
ATOM 582 N N . ASP A 1 76 ? -6.152 -3.029 11.649 1.00 94.00 76 ASP A N 1
ATOM 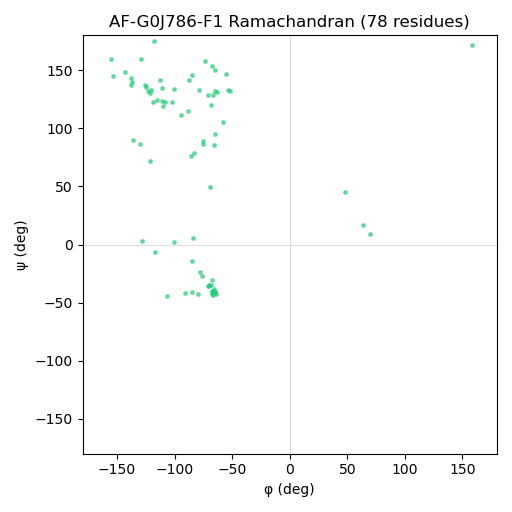583 C CA . ASP A 1 76 ? -5.815 -4.182 12.500 1.00 94.00 76 ASP A CA 1
ATOM 584 C C . ASP A 1 76 ? -5.516 -5.468 11.701 1.00 94.00 76 ASP A C 1
ATOM 586 O O . ASP A 1 76 ? -5.993 -6.562 12.007 1.00 94.00 76 ASP A O 1
ATOM 590 N N . ASN A 1 77 ? -4.723 -5.320 10.632 1.00 96.19 77 ASN A N 1
ATOM 591 C CA . ASN A 1 77 ? -4.342 -6.387 9.699 1.00 96.19 77 ASN A CA 1
ATOM 592 C C . ASN A 1 77 ? -5.505 -7.012 8.900 1.00 96.19 77 ASN A C 1
ATOM 594 O O . ASN A 1 77 ? -5.326 -8.075 8.300 1.00 96.19 77 ASN A O 1
ATOM 598 N N . GLN A 1 78 ? -6.666 -6.358 8.835 1.00 97.50 78 GLN A N 1
ATOM 599 C CA . GLN A 1 78 ? -7.792 -6.755 7.987 1.00 97.50 78 GLN A CA 1
ATOM 600 C C . GLN A 1 78 ? -7.997 -5.756 6.851 1.00 97.50 78 GLN A C 1
ATOM 602 O O . GLN A 1 78 ? -7.969 -4.552 7.081 1.00 97.50 78 GLN A O 1
ATOM 607 N N . LEU A 1 79 ? -8.197 -6.269 5.634 1.00 96.25 79 LEU A N 1
ATOM 608 C CA . LEU A 1 79 ? -8.528 -5.457 4.462 1.00 96.25 79 LEU A CA 1
ATOM 609 C C . LEU A 1 79 ? -9.921 -4.838 4.655 1.00 96.25 79 LEU A C 1
ATOM 611 O O . LEU A 1 79 ? -10.864 -5.578 4.959 1.00 96.25 79 LEU A O 1
ATOM 615 N N . VAL A 1 80 ? -10.032 -3.520 4.474 1.00 91.94 80 VAL A N 1
ATOM 616 C CA . VAL A 1 80 ? -11.282 -2.746 4.614 1.00 91.94 80 VAL A CA 1
ATOM 617 C C . VAL A 1 80 ? -11.788 -2.191 3.291 1.00 91.94 80 VAL A C 1
ATOM 619 O O . VAL A 1 80 ? -10.954 -1.910 2.400 1.00 91.94 80 VAL A O 1
#

Organism: Cyclobacterium marinum (strain ATCC 25205 / DSM 745 / LMG 13164 / NCIMB 1802) (NCBI:txid880070)

Radius of gyration: 31.26 Å; Cα contacts (8 Å, |Δi|>4): 44; chains: 1; bounding box: 74×41×61 Å

Sequence (80 aa):
MCCESVLKHVLLFSAILFISISCEEDSSVPIVGLDQTNPIIEIIEPLKEEITSETFEVLVEASDNIGIEKVELFLDNQLV

Solvent-accessible surface area (backbone atoms only — not comparable to full-atom values): 5656 Å² total; per-residue (Å²): 140,69,63,68,61,52,53,51,50,54,54,49,49,55,52,54,65,60,62,77,72,69,82,80,78,87,62,93,60,83,75,80,63,81,86,80,79,76,70,50,76,46,72,70,31,68,53,91,90,64,87,74,96,66,94,78,76,74,42,70,51,74,52,48,96,89,63,81,93,81,87,85,54,66,59,95,89,36,83,109

Mean predicted aligned error: 15.27 Å

Nearest PDB structures (foldseek):
  8p15-assembly1_H  TM=5.592E-01  e=7.585E+00  Mus musculus

Foldseek 3Di:
DPPVVVVVVVVVVVVVVVVVPDPPPPDPPPCPDDDDDDKDKDWPPDDPPDDDPDDDDTDMDIDDPVDDPDDFDDDPNHTD

Secondary structure (DSSP, 8-state):
--HHHHHHHHHHHHHHHHHT------------PPP-PPPEEEEEESPTT----S----EEEEE-SS--S----EETTEE-

pLDDT: mean 79.99, std 16.51, range [52.69, 97.94]